Protein AF-S8D446-F1 (afdb_monomer_lite)

Organism: NCBI:txid192259

Sequence (119 aa):
MAKKISVVDFGAIGDGVSDDTEAFNKGWKEACLSPREVVFEIPDGSRVYVVEKALRFSGPCKSQITVEVWGVIRSAHNEDQRLIRFEKVDNLMVKGRGNIISSGGSVFYELDVKLHAPM

Radius of gyration: 13.56 Å; chains: 1; bounding box: 38×26×41 Å

InterPro domains:
  IPR011050 Pectin lyase fold/virulence factor [SSF51126] (2-110)
  IPR012334 Pectin lyase fold [G3DSA:2.160.20.10] (1-113)

Secondary structure (DSSP, 8-state):
--EEEEGGGGT---EEEEE-HHHHHHHHHHHHH-SS-EEEEE--SS-EEEESS-EEEE---SS-EEEEE-SEEEESS---S-SEEEES-SSEEEEES-EEE-TTS-B------------

pLDDT: mean 82.21, std 18.62, range [27.88, 97.94]

Structure (mmCIF, N/CA/C/O backbone):
data_AF-S8D446-F1
#
_entry.id   AF-S8D446-F1
#
loop_
_atom_site.group_PDB
_atom_site.id
_atom_site.type_symbol
_atom_site.label_atom_id
_atom_site.label_alt_id
_atom_site.label_comp_id
_atom_site.label_asym_id
_atom_site.label_entity_id
_atom_site.label_seq_id
_atom_site.pdbx_PDB_ins_code
_atom_site.Cartn_x
_atom_site.Cartn_y
_atom_site.Cartn_z
_atom_site.occupancy
_atom_site.B_iso_or_equiv
_atom_site.auth_seq_id
_atom_site.auth_comp_id
_atom_site.auth_asym_id
_atom_site.auth_atom_id
_atom_site.pdbx_PDB_model_num
ATOM 1 N N . MET A 1 1 ? -19.402 -5.925 7.966 1.00 58.28 1 MET A N 1
ATOM 2 C CA . MET A 1 1 ? -18.481 -6.097 6.823 1.00 58.28 1 MET A CA 1
ATOM 3 C C . MET A 1 1 ? -17.402 -5.035 6.941 1.00 58.28 1 MET A C 1
ATOM 5 O O . MET A 1 1 ? -17.761 -3.886 7.184 1.00 58.28 1 MET A O 1
ATOM 9 N N . ALA A 1 2 ? -16.125 -5.409 6.858 1.00 76.94 2 ALA A N 1
ATOM 10 C CA . ALA A 1 2 ? -15.023 -4.446 6.864 1.00 76.94 2 ALA A CA 1
ATOM 11 C C . ALA A 1 2 ? -15.035 -3.627 5.561 1.00 76.94 2 ALA A C 1
ATOM 13 O O . ALA A 1 2 ? -15.349 -4.171 4.500 1.00 76.94 2 ALA A O 1
ATOM 14 N N . LYS A 1 3 ? -14.722 -2.326 5.634 1.00 89.50 3 LYS A N 1
ATOM 15 C CA . LYS A 1 3 ? -14.547 -1.486 4.432 1.00 89.50 3 LYS A CA 1
ATOM 16 C C . LYS A 1 3 ? -13.309 -1.996 3.686 1.00 89.50 3 LYS A C 1
ATOM 18 O O . LYS A 1 3 ? -12.326 -2.336 4.331 1.00 89.50 3 LYS A O 1
ATOM 23 N N . LYS A 1 4 ? -13.335 -2.061 2.357 1.00 95.38 4 LYS A N 1
ATOM 24 C CA . LYS A 1 4 ? -12.143 -2.355 1.548 1.00 95.38 4 LYS A CA 1
ATOM 25 C C . LYS A 1 4 ? -11.657 -1.058 0.905 1.00 95.38 4 LYS A C 1
ATOM 27 O O . LYS A 1 4 ? -12.475 -0.274 0.433 1.00 95.38 4 LYS A O 1
ATOM 32 N N . ILE A 1 5 ? -10.355 -0.821 0.970 1.00 97.06 5 ILE A N 1
ATOM 33 C CA . ILE A 1 5 ? -9.659 0.341 0.421 1.00 97.06 5 ILE A CA 1
ATOM 34 C C . ILE A 1 5 ? -8.540 -0.215 -0.435 1.00 97.06 5 ILE A C 1
ATOM 36 O O . ILE A 1 5 ? -7.581 -0.769 0.100 1.00 97.06 5 ILE A O 1
ATOM 40 N N . SER A 1 6 ? -8.677 -0.095 -1.748 1.00 97.38 6 SER A N 1
ATOM 41 C CA . SER A 1 6 ? -7.698 -0.627 -2.681 1.00 97.38 6 SER A CA 1
ATOM 42 C C . SER A 1 6 ? -6.767 0.484 -3.145 1.00 97.38 6 SER A C 1
ATOM 44 O O . SER A 1 6 ? -7.213 1.602 -3.384 1.00 97.38 6 SER A O 1
ATOM 46 N N . VAL A 1 7 ? -5.474 0.205 -3.315 1.00 97.69 7 VAL A N 1
ATOM 47 C CA . VAL A 1 7 ? -4.515 1.204 -3.840 1.00 97.69 7 VAL A CA 1
ATOM 48 C C . VAL A 1 7 ? -4.919 1.740 -5.221 1.00 97.69 7 VAL A C 1
ATOM 50 O O . VAL A 1 7 ? -4.592 2.873 -5.571 1.00 97.69 7 VAL A O 1
ATOM 53 N N . VAL A 1 8 ? -5.694 0.964 -5.987 1.00 96.69 8 VAL A N 1
ATOM 54 C CA . VAL A 1 8 ? -6.211 1.364 -7.305 1.00 96.69 8 VAL A CA 1
ATOM 55 C C . VAL A 1 8 ? -7.250 2.483 -7.209 1.00 96.69 8 VAL A C 1
ATOM 57 O O . VAL A 1 8 ? -7.310 3.326 -8.100 1.00 96.69 8 VAL A O 1
ATOM 60 N N . ASP A 1 9 ? -7.992 2.562 -6.097 1.00 96.88 9 ASP A N 1
ATOM 61 C CA . ASP A 1 9 ? -8.952 3.644 -5.831 1.00 96.88 9 ASP A CA 1
ATOM 62 C C . ASP A 1 9 ? -8.238 5.000 -5.666 1.00 96.88 9 ASP A C 1
ATOM 64 O O . ASP A 1 9 ? -8.857 6.059 -5.767 1.00 96.88 9 ASP A O 1
ATOM 68 N N . PHE A 1 10 ? -6.919 4.972 -5.437 1.00 97.69 10 PHE A N 1
ATOM 69 C CA . PHE A 1 10 ? -6.057 6.143 -5.260 1.00 97.69 10 PHE A CA 1
ATOM 70 C C . PHE A 1 10 ? -5.110 6.377 -6.440 1.00 97.69 10 PHE A C 1
ATOM 72 O O . PHE A 1 10 ? -4.199 7.198 -6.330 1.00 97.69 10 PHE A O 1
ATOM 79 N N . GLY A 1 11 ? -5.337 5.690 -7.563 1.00 96.88 11 GLY A N 1
ATOM 80 C CA . GLY A 1 11 ? -4.605 5.901 -8.810 1.00 96.88 11 GLY A CA 1
ATOM 81 C C . GLY A 1 11 ? -3.421 4.966 -9.041 1.00 96.88 11 GLY A C 1
ATOM 82 O O . GLY A 1 11 ? -2.661 5.221 -9.967 1.00 96.88 11 GLY A O 1
ATOM 83 N N . ALA A 1 12 ? -3.259 3.897 -8.250 1.00 97.25 12 ALA A N 1
ATOM 84 C CA . ALA A 1 12 ? -2.227 2.902 -8.532 1.00 97.25 12 ALA A CA 1
ATOM 85 C C . ALA A 1 12 ? -2.524 2.174 -9.853 1.00 97.25 12 ALA A C 1
ATOM 87 O O . ALA A 1 12 ? -3.593 1.572 -10.022 1.00 97.25 12 ALA A O 1
ATOM 88 N N . ILE A 1 13 ? -1.562 2.200 -10.768 1.00 96.50 13 ILE A N 1
ATOM 89 C CA . ILE A 1 13 ? -1.656 1.639 -12.113 1.00 96.50 13 ILE A CA 1
ATOM 90 C C . ILE A 1 13 ? -1.240 0.167 -12.077 1.00 96.50 13 ILE A C 1
ATOM 92 O O . ILE A 1 13 ? -2.017 -0.704 -12.485 1.00 96.50 13 ILE A O 1
ATOM 96 N N . GLY A 1 14 ? -0.063 -0.131 -11.515 1.00 94.94 14 GLY A N 1
ATOM 97 C CA . GLY A 1 14 ? 0.469 -1.492 -11.446 1.00 94.94 14 GLY A CA 1
ATOM 98 C C . GLY A 1 14 ? 0.942 -2.051 -12.795 1.00 94.94 14 GLY A C 1
ATOM 99 O O . GLY A 1 14 ? 0.822 -3.255 -13.033 1.00 94.94 14 GLY A O 1
ATOM 100 N N . ASP A 1 15 ? 1.444 -1.192 -13.683 1.00 95.38 15 ASP A N 1
ATOM 101 C CA . ASP A 1 15 ? 1.966 -1.534 -15.018 1.00 95.38 15 ASP A CA 1
ATOM 102 C C . ASP A 1 15 ? 3.452 -1.955 -15.018 1.00 95.38 15 ASP A C 1
ATOM 104 O O . ASP A 1 15 ? 4.017 -2.269 -16.065 1.00 95.38 15 ASP A O 1
ATOM 108 N N . GLY A 1 16 ? 4.101 -1.966 -13.853 1.00 92.62 16 GLY A N 1
ATOM 109 C CA . GLY A 1 16 ? 5.518 -2.279 -13.699 1.00 92.62 16 GLY A CA 1
ATOM 110 C C . GLY A 1 16 ? 6.468 -1.140 -14.069 1.00 92.62 16 GLY A C 1
ATOM 111 O O . GLY A 1 16 ? 7.683 -1.356 -14.006 1.00 92.62 16 GLY A O 1
ATOM 112 N N . VAL A 1 17 ? 5.955 0.050 -14.402 1.00 91.94 17 VAL A N 1
ATOM 113 C CA . VAL A 1 17 ? 6.733 1.211 -14.870 1.00 91.94 17 VAL A CA 1
ATOM 114 C C . VAL A 1 17 ? 6.399 2.486 -14.093 1.00 91.94 17 VAL A C 1
ATOM 116 O O . VAL A 1 17 ? 7.317 3.180 -13.665 1.00 91.94 17 VAL A O 1
ATOM 119 N N . SER A 1 18 ? 5.117 2.793 -13.920 1.00 94.75 18 SER A N 1
ATOM 120 C CA . SER A 1 18 ? 4.622 4.014 -13.287 1.00 94.75 18 SER A CA 1
ATOM 121 C C . SER A 1 18 ? 4.863 4.013 -11.777 1.00 94.75 18 SER A C 1
ATOM 123 O O . SER A 1 18 ? 4.706 2.981 -11.127 1.00 94.75 18 SER A O 1
ATOM 125 N N . ASP A 1 19 ? 5.216 5.170 -11.207 1.00 95.00 19 ASP A N 1
ATOM 126 C CA . ASP A 1 19 ? 5.371 5.304 -9.756 1.00 95.00 19 ASP A CA 1
ATOM 127 C C . ASP A 1 19 ? 4.006 5.289 -9.048 1.00 95.00 19 ASP A C 1
ATOM 129 O O . ASP A 1 19 ? 3.215 6.228 -9.142 1.00 95.00 19 ASP A O 1
ATOM 133 N N . ASP A 1 20 ? 3.756 4.225 -8.291 1.00 96.75 20 ASP A N 1
ATOM 134 C CA . ASP A 1 20 ? 2.541 4.008 -7.514 1.00 96.75 20 ASP A CA 1
ATOM 135 C C . ASP A 1 20 ? 2.680 4.483 -6.053 1.00 96.75 20 ASP A C 1
ATOM 137 O O . ASP A 1 20 ? 1.722 4.401 -5.276 1.00 96.75 20 ASP A O 1
ATOM 141 N N . THR A 1 21 ? 3.842 5.012 -5.645 1.00 95.25 21 THR A N 1
ATOM 142 C CA . THR A 1 21 ? 4.146 5.384 -4.247 1.00 95.25 21 THR A CA 1
ATOM 143 C C . THR A 1 21 ? 3.076 6.287 -3.625 1.00 95.25 21 THR A C 1
ATOM 145 O O . THR A 1 21 ? 2.669 6.095 -2.474 1.00 95.25 21 THR A O 1
ATOM 148 N N . GLU A 1 22 ? 2.592 7.292 -4.360 1.00 96.62 22 GLU A N 1
ATOM 149 C CA . GLU A 1 22 ? 1.592 8.229 -3.839 1.00 96.62 22 GLU A CA 1
ATOM 150 C C . GLU A 1 22 ? 0.233 7.554 -3.600 1.00 96.62 22 GLU A C 1
ATOM 152 O O . GLU A 1 22 ? -0.427 7.833 -2.594 1.00 96.62 22 GLU A O 1
ATOM 157 N N . ALA A 1 23 ? -0.166 6.626 -4.472 1.00 97.94 23 ALA A N 1
ATOM 158 C CA . ALA A 1 23 ? -1.420 5.895 -4.340 1.00 97.94 23 ALA A CA 1
ATOM 159 C C . ALA A 1 23 ? -1.420 5.000 -3.090 1.00 97.94 23 ALA A C 1
ATOM 161 O O . ALA A 1 23 ? -2.390 4.997 -2.327 1.00 97.94 23 ALA A O 1
ATOM 162 N N . PHE A 1 24 ? -0.298 4.325 -2.809 1.00 97.38 24 PHE A N 1
ATOM 163 C CA . PHE A 1 24 ? -0.121 3.552 -1.576 1.00 97.38 24 PHE A CA 1
ATOM 164 C C . PHE A 1 24 ? -0.232 4.435 -0.327 1.00 97.38 24 PHE A C 1
ATOM 166 O O . PHE A 1 24 ? -0.947 4.086 0.612 1.00 97.38 24 PHE A O 1
ATOM 173 N N . ASN A 1 25 ? 0.422 5.600 -0.317 1.00 96.81 25 ASN A N 1
ATOM 174 C CA . ASN A 1 25 ? 0.374 6.522 0.821 1.00 96.81 25 ASN A CA 1
ATOM 175 C C . ASN A 1 25 ? -1.033 7.088 1.063 1.00 96.81 25 ASN A C 1
ATOM 177 O O . ASN A 1 25 ? -1.484 7.169 2.209 1.00 96.81 25 ASN A O 1
ATOM 181 N N . LYS A 1 26 ? -1.748 7.465 -0.004 1.00 97.94 26 LYS A N 1
ATOM 182 C CA . LYS A 1 26 ? -3.130 7.959 0.090 1.00 97.94 26 LYS A CA 1
ATOM 183 C C . LYS A 1 26 ? -4.077 6.877 0.602 1.00 97.94 26 LYS A C 1
ATOM 185 O O . LYS A 1 26 ? -4.840 7.138 1.534 1.00 97.94 26 LYS A O 1
ATOM 190 N N . GLY A 1 27 ? -3.982 5.667 0.053 1.00 97.81 27 GLY A N 1
ATOM 191 C CA . GLY A 1 27 ? -4.806 4.545 0.487 1.00 97.81 27 GLY A CA 1
ATOM 192 C C . GLY A 1 27 ? -4.530 4.142 1.936 1.00 97.81 27 GLY A C 1
ATOM 193 O O . GLY A 1 27 ? -5.472 3.963 2.708 1.00 97.81 27 GLY A O 1
ATOM 194 N N . TRP A 1 28 ? -3.259 4.106 2.353 1.00 97.50 28 TRP A N 1
ATOM 195 C CA . TRP A 1 28 ? -2.907 3.855 3.752 1.00 97.50 28 TRP A CA 1
ATOM 196 C C . TRP A 1 28 ? -3.494 4.911 4.689 1.00 97.50 28 TRP A C 1
ATOM 198 O O . TRP A 1 28 ? -4.069 4.574 5.723 1.00 97.50 28 TRP A O 1
ATOM 208 N N . LYS A 1 29 ? -3.394 6.195 4.327 1.00 97.31 29 LYS A N 1
ATOM 209 C CA . LYS A 1 29 ? -3.946 7.292 5.131 1.00 97.31 29 LYS A CA 1
ATOM 210 C C . LYS A 1 29 ? -5.458 7.152 5.316 1.00 97.31 29 LYS A C 1
ATOM 212 O O . LYS A 1 29 ? -5.944 7.317 6.433 1.00 97.31 29 LYS A O 1
ATOM 217 N N . GLU A 1 30 ? -6.193 6.826 4.255 1.00 97.38 30 GLU A N 1
ATOM 218 C CA . GLU A 1 30 ? -7.640 6.594 4.333 1.00 97.38 30 GLU A CA 1
ATOM 219 C C . GLU A 1 30 ? -7.969 5.372 5.207 1.00 97.38 30 GLU A C 1
ATOM 221 O O . GLU A 1 30 ? -8.872 5.433 6.043 1.00 97.38 30 GLU A O 1
ATOM 226 N N . ALA A 1 31 ? -7.207 4.280 5.076 1.00 96.62 31 ALA A N 1
ATOM 227 C CA . ALA A 1 31 ? -7.372 3.095 5.917 1.00 96.62 31 ALA A CA 1
ATOM 228 C C . ALA A 1 31 ? -7.123 3.408 7.395 1.00 96.62 31 ALA A C 1
ATOM 230 O O . ALA A 1 31 ? -7.956 3.104 8.247 1.00 96.62 31 ALA A O 1
ATOM 231 N N . CYS A 1 32 ? -6.032 4.104 7.700 1.00 96.19 32 CYS A N 1
ATOM 232 C CA . CYS A 1 32 ? -5.651 4.449 9.064 1.00 96.19 32 CYS A CA 1
ATOM 233 C C . CYS A 1 32 ? -6.638 5.409 9.748 1.00 96.19 32 CYS A C 1
ATOM 235 O O . CYS A 1 32 ? -6.856 5.332 10.961 1.00 96.19 32 CYS A O 1
ATOM 237 N N . LEU A 1 33 ? -7.297 6.276 8.974 1.00 96.06 33 LEU A N 1
ATOM 238 C CA . LEU A 1 33 ? -8.332 7.186 9.466 1.00 96.06 33 LEU A CA 1
ATOM 239 C C . LEU A 1 33 ? -9.729 6.553 9.554 1.00 96.06 33 LEU A C 1
ATOM 241 O O . LEU A 1 33 ? -10.640 7.205 10.082 1.00 96.06 33 LEU A O 1
ATOM 245 N N . SER A 1 34 ? -9.906 5.315 9.078 1.00 95.06 34 SER A N 1
ATOM 246 C CA . SER A 1 34 ? -11.188 4.615 9.113 1.00 95.06 34 SER A CA 1
ATOM 247 C C . SER A 1 34 ? -11.631 4.355 10.559 1.00 95.06 34 SER A C 1
ATOM 249 O O . SER A 1 34 ? -10.901 3.719 11.323 1.00 95.06 34 SER A O 1
ATOM 251 N N . PRO A 1 35 ? -12.843 4.782 10.963 1.00 93.62 35 PRO A N 1
ATOM 252 C CA . PRO A 1 35 ? -13.365 4.539 12.310 1.00 93.62 35 PRO A CA 1
ATOM 253 C C . PRO A 1 35 ? -13.843 3.093 12.518 1.00 93.62 35 PRO A C 1
ATOM 255 O O . PRO A 1 35 ? -14.318 2.749 13.596 1.00 93.62 35 PRO A O 1
ATOM 258 N N . ARG A 1 36 ? -13.797 2.260 11.475 1.00 93.69 36 ARG A N 1
ATOM 259 C CA . ARG A 1 36 ? -14.214 0.856 11.484 1.00 93.69 36 ARG A CA 1
ATOM 260 C C . ARG A 1 36 ? -13.144 0.007 10.828 1.00 93.69 36 ARG A C 1
ATOM 262 O O . ARG A 1 36 ? -12.455 0.500 9.935 1.00 93.69 36 ARG A O 1
ATOM 269 N N . GLU A 1 37 ? -13.111 -1.266 11.210 1.00 94.69 37 GLU A N 1
ATOM 270 C CA . GLU A 1 37 ? -12.210 -2.258 10.630 1.00 94.69 37 GLU A CA 1
ATOM 271 C C . GLU A 1 37 ? -12.186 -2.189 9.104 1.00 94.69 37 GLU A C 1
ATOM 273 O O . GLU A 1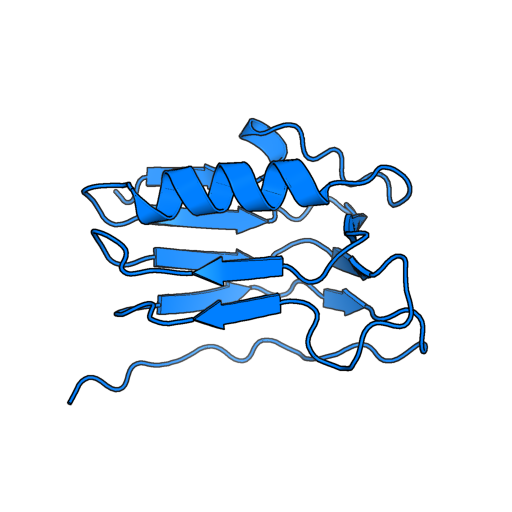 37 ? -13.229 -2.080 8.436 1.00 94.69 37 GLU A O 1
ATOM 278 N N . VAL A 1 38 ? -10.975 -2.250 8.563 1.00 96.06 38 VAL A N 1
ATOM 279 C CA . VAL A 1 38 ? -10.731 -1.993 7.151 1.00 96.06 38 VAL A CA 1
ATOM 280 C C . VAL A 1 38 ? -9.712 -2.964 6.575 1.00 96.06 38 VAL A C 1
ATOM 282 O O . VAL A 1 38 ? -8.760 -3.376 7.239 1.00 96.06 38 VAL A O 1
ATOM 285 N N . VAL A 1 39 ? -9.925 -3.326 5.317 1.00 96.50 39 VAL A N 1
ATOM 286 C CA . VAL A 1 39 ? -8.976 -4.065 4.495 1.00 96.50 39 VAL A CA 1
ATOM 287 C C . VAL A 1 39 ? -8.266 -3.066 3.588 1.00 96.50 39 VAL A C 1
ATOM 289 O O . VAL A 1 39 ? -8.914 -2.446 2.748 1.00 96.50 39 VAL A O 1
ATOM 292 N N . PHE A 1 40 ? -6.956 -2.908 3.760 1.00 96.81 40 PHE A N 1
ATOM 293 C CA . PHE A 1 40 ? -6.087 -2.184 2.838 1.00 96.81 40 PHE A CA 1
ATOM 294 C C . PHE A 1 40 ? -5.544 -3.170 1.801 1.00 96.81 40 PHE A C 1
ATOM 296 O O . PHE A 1 40 ? -4.776 -4.069 2.137 1.00 96.81 40 PHE A O 1
ATOM 303 N N . GLU A 1 41 ? -5.993 -3.052 0.558 1.00 96.44 41 GLU A N 1
ATOM 304 C CA . GLU A 1 41 ? -5.777 -4.051 -0.484 1.00 96.44 41 GLU A CA 1
ATOM 305 C C . GLU A 1 41 ? -4.777 -3.577 -1.542 1.00 96.44 41 GLU A C 1
ATOM 307 O O . GLU A 1 41 ? -4.877 -2.476 -2.088 1.00 96.44 41 GLU A O 1
ATOM 312 N N . ILE A 1 42 ? -3.854 -4.475 -1.879 1.00 95.62 42 ILE A N 1
ATOM 313 C CA . ILE A 1 42 ? -2.949 -4.391 -3.023 1.00 95.62 42 ILE A CA 1
ATOM 314 C C . ILE A 1 42 ? -3.318 -5.552 -3.954 1.00 95.62 42 ILE A C 1
ATOM 316 O O . ILE A 1 42 ? -2.857 -6.678 -3.736 1.00 95.62 42 ILE A O 1
ATOM 320 N N . PRO A 1 43 ? -4.219 -5.335 -4.926 1.00 94.62 43 PRO A N 1
ATOM 321 C CA . PRO A 1 43 ? -4.892 -6.425 -5.617 1.00 94.62 43 PRO A CA 1
ATOM 322 C C . PRO A 1 43 ? -3.963 -7.196 -6.563 1.00 94.62 43 PRO A C 1
ATOM 324 O O . PRO A 1 43 ? -3.009 -6.654 -7.120 1.00 94.62 43 PRO A O 1
ATOM 327 N N . ASP A 1 44 ? -4.275 -8.480 -6.749 1.00 84.88 44 ASP A N 1
ATOM 328 C CA . ASP A 1 44 ? -3.683 -9.331 -7.783 1.00 84.88 44 ASP A CA 1
ATOM 329 C C . ASP A 1 44 ? -4.483 -9.186 -9.075 1.00 84.88 44 ASP A C 1
ATOM 331 O O . ASP A 1 44 ? -5.702 -9.022 -9.080 1.00 84.88 44 ASP A O 1
ATOM 335 N N . GLY A 1 45 ? -3.766 -9.263 -10.179 1.00 76.12 45 GLY A N 1
ATOM 336 C CA . GLY A 1 45 ? -4.280 -9.141 -11.535 1.00 76.12 45 GLY A CA 1
ATOM 337 C C . GLY A 1 45 ? -3.137 -9.152 -12.536 1.00 76.12 45 GLY A C 1
ATOM 338 O O . GLY A 1 45 ? -3.200 -8.429 -13.525 1.00 76.12 45 GLY A O 1
ATOM 339 N N . SER A 1 46 ? -2.050 -9.869 -12.216 1.00 82.88 46 SER A N 1
ATOM 340 C CA . SER A 1 46 ? -0.767 -9.770 -12.929 1.00 82.88 46 SER A CA 1
ATOM 341 C C . SER A 1 46 ? -0.139 -8.366 -12.884 1.00 82.88 46 SER A C 1
ATOM 343 O O . SER A 1 46 ? 0.680 -8.024 -13.734 1.00 82.88 46 SER A O 1
ATOM 345 N N . ARG A 1 47 ? -0.516 -7.554 -11.886 1.00 90.06 47 ARG A N 1
ATOM 346 C CA . ARG A 1 47 ? -0.036 -6.180 -11.696 1.00 90.06 47 ARG A CA 1
ATOM 347 C C . ARG A 1 47 ? 1.283 -6.140 -10.931 1.00 90.06 47 ARG A C 1
ATOM 349 O O . ARG A 1 47 ? 1.461 -6.859 -9.943 1.00 90.06 47 ARG A O 1
ATOM 356 N N . VAL A 1 48 ? 2.171 -5.247 -11.361 1.00 92.94 48 VAL A N 1
ATOM 357 C CA . VAL A 1 48 ? 3.440 -4.939 -10.696 1.00 92.94 48 VAL A CA 1
ATOM 358 C C . VAL A 1 48 ? 3.427 -3.467 -10.315 1.00 92.94 48 VAL A C 1
ATOM 360 O O . VAL A 1 48 ? 3.519 -2.598 -11.173 1.00 92.94 48 VAL A O 1
ATOM 363 N N . TYR A 1 49 ? 3.308 -3.188 -9.026 1.00 94.25 49 TYR A N 1
ATOM 364 C CA . TYR A 1 49 ? 3.298 -1.838 -8.487 1.00 94.25 49 TYR A CA 1
ATOM 365 C C . TYR A 1 49 ? 4.720 -1.368 -8.230 1.00 94.25 49 TYR A C 1
ATOM 367 O O . TYR A 1 49 ? 5.433 -1.989 -7.437 1.00 94.25 49 TYR A O 1
ATOM 375 N N . VAL A 1 50 ? 5.147 -0.298 -8.894 1.00 93.69 50 VAL A N 1
ATOM 376 C CA . VAL A 1 50 ? 6.489 0.252 -8.682 1.00 93.69 50 VAL A CA 1
ATOM 377 C C . VAL A 1 50 ? 6.419 1.314 -7.607 1.00 93.69 50 VAL A C 1
ATOM 379 O O . VAL A 1 50 ? 5.574 2.197 -7.659 1.00 93.69 50 VAL A O 1
ATOM 382 N N . VAL A 1 51 ? 7.318 1.242 -6.633 1.00 91.94 51 VAL A N 1
ATOM 383 C CA . VAL A 1 51 ? 7.480 2.297 -5.635 1.00 91.94 51 VAL A CA 1
ATOM 384 C C . VAL A 1 51 ? 8.904 2.829 -5.688 1.00 91.94 51 VAL A C 1
ATOM 386 O O . VAL A 1 51 ? 9.875 2.071 -5.623 1.00 91.94 51 VAL A O 1
ATOM 389 N N . GLU A 1 52 ? 9.040 4.142 -5.837 1.00 89.12 52 GLU A N 1
ATOM 390 C CA . GLU A 1 52 ? 10.339 4.815 -5.851 1.00 89.12 52 GLU A CA 1
ATOM 391 C C . GLU A 1 52 ? 10.913 5.020 -4.449 1.00 89.12 52 GLU A C 1
ATOM 393 O O . GLU A 1 52 ? 12.117 5.201 -4.297 1.00 89.12 52 GLU A O 1
ATOM 398 N N . LYS A 1 53 ? 10.072 4.989 -3.410 1.00 86.12 53 LYS A N 1
ATOM 399 C CA . LYS A 1 53 ? 10.488 5.226 -2.022 1.00 86.12 53 LYS A CA 1
ATOM 400 C C . LYS A 1 53 ? 9.892 4.196 -1.080 1.00 86.12 53 LYS A C 1
ATOM 402 O O . LYS A 1 53 ? 8.785 3.703 -1.304 1.00 86.12 53 LYS A O 1
ATOM 407 N N . ALA A 1 54 ? 10.579 3.974 0.035 1.00 84.12 54 ALA A N 1
ATOM 408 C CA . ALA A 1 54 ? 10.124 3.056 1.062 1.00 84.12 54 ALA A CA 1
ATOM 409 C C . ALA A 1 54 ? 8.757 3.495 1.597 1.00 84.12 54 ALA A C 1
ATOM 411 O O . ALA A 1 54 ? 8.572 4.631 2.050 1.00 84.12 54 ALA A O 1
ATOM 412 N N . LEU A 1 55 ? 7.805 2.568 1.588 1.00 88.31 55 LEU A N 1
ATOM 413 C CA . LEU A 1 55 ? 6.456 2.778 2.082 1.00 88.31 55 LEU A CA 1
ATOM 414 C C . LEU A 1 55 ? 6.470 2.761 3.610 1.00 88.31 55 LEU A C 1
ATOM 416 O O . LEU A 1 55 ? 6.668 1.720 4.242 1.00 88.31 55 LEU A O 1
ATOM 420 N N . ARG A 1 56 ? 6.271 3.937 4.210 1.00 88.56 56 ARG A N 1
ATOM 421 C CA . ARG A 1 56 ? 6.198 4.118 5.664 1.00 88.56 56 ARG A CA 1
ATOM 422 C C . ARG A 1 56 ? 4.751 4.309 6.087 1.00 88.56 56 ARG A C 1
ATOM 424 O O . ARG A 1 56 ? 4.179 5.390 5.980 1.00 88.56 56 ARG A O 1
ATOM 431 N N . PHE A 1 57 ? 4.176 3.232 6.586 1.00 91.50 57 PHE A N 1
ATOM 432 C CA . PHE A 1 57 ? 2.805 3.140 7.044 1.00 91.50 57 PHE A CA 1
ATOM 433 C C . PHE A 1 57 ? 2.738 3.402 8.546 1.00 91.50 57 PHE A C 1
ATOM 435 O O . PHE A 1 57 ? 2.850 2.501 9.378 1.00 91.50 57 PHE A O 1
ATOM 442 N N . SER A 1 58 ? 2.606 4.681 8.890 1.00 90.81 58 SER A N 1
ATOM 443 C CA . SER A 1 58 ? 2.569 5.146 10.276 1.00 90.81 58 SER A CA 1
ATOM 444 C C . SER A 1 58 ? 1.143 5.210 10.828 1.00 90.81 58 SER A C 1
ATOM 446 O O . SER A 1 58 ? 0.214 5.598 10.115 1.00 90.81 58 SER A O 1
ATOM 448 N N . GLY A 1 59 ? 0.999 4.864 12.107 1.00 90.00 59 GLY A N 1
ATOM 449 C CA . GLY A 1 59 ? -0.178 5.124 12.935 1.00 90.00 59 GLY A CA 1
ATOM 450 C C . GLY A 1 59 ? 0.028 6.293 13.917 1.00 90.00 59 GLY A C 1
ATOM 451 O O . GLY A 1 59 ? 0.928 7.117 13.714 1.00 90.00 59 GLY A O 1
ATOM 452 N N . PRO A 1 60 ? -0.784 6.390 14.989 1.00 94.19 60 PRO A N 1
ATOM 453 C CA . PRO A 1 60 ? -1.813 5.430 15.401 1.00 94.19 60 PRO A CA 1
ATOM 454 C C . PRO A 1 60 ? -3.016 5.423 14.453 1.00 94.19 60 PRO A C 1
ATOM 456 O O . PRO A 1 60 ? -3.444 6.472 13.970 1.00 94.19 60 PRO A O 1
ATOM 459 N N . CYS A 1 61 ? -3.575 4.239 14.209 1.00 92.69 61 CYS A N 1
ATOM 460 C CA . CYS A 1 61 ? -4.773 4.075 13.388 1.00 92.69 61 CYS A CA 1
ATOM 461 C C . CYS A 1 61 ? -6.019 3.930 14.260 1.00 92.69 61 CYS A C 1
ATOM 463 O O . CYS A 1 61 ? -5.957 3.428 15.379 1.00 92.69 61 CYS A O 1
ATOM 465 N N . LYS A 1 62 ? -7.165 4.400 13.759 1.00 94.00 62 LYS A N 1
ATOM 466 C CA . LYS A 1 62 ? -8.406 4.472 14.551 1.00 94.00 62 LYS A CA 1
ATOM 467 C C . LYS A 1 62 ? -9.085 3.120 14.772 1.00 94.00 62 LYS A C 1
ATOM 469 O O . LYS A 1 62 ? -9.991 3.024 15.594 1.00 94.00 62 LYS A O 1
ATOM 474 N N . SER A 1 63 ? -8.710 2.109 14.001 1.00 92.94 63 SER A N 1
ATOM 475 C CA . SER A 1 63 ? -9.300 0.776 14.045 1.00 92.94 63 SER A CA 1
ATOM 476 C C . SER A 1 63 ? -8.317 -0.266 13.510 1.00 92.94 63 SER A C 1
ATOM 478 O O . SER A 1 63 ? -7.252 0.079 12.997 1.00 92.94 63 SER A O 1
ATOM 480 N N . GLN A 1 64 ? -8.685 -1.542 13.636 1.00 92.75 64 GLN A N 1
ATOM 481 C CA . GLN A 1 64 ? -7.923 -2.662 13.091 1.00 92.75 64 GLN A CA 1
ATOM 482 C C . GLN A 1 64 ? -7.799 -2.558 11.564 1.00 92.75 64 GLN A C 1
ATOM 484 O O . GLN A 1 64 ? -8.793 -2.374 10.853 1.00 92.75 64 GLN A O 1
ATOM 489 N N . ILE A 1 65 ? -6.580 -2.758 11.064 1.00 94.12 65 ILE A N 1
ATOM 490 C CA . ILE A 1 65 ? -6.285 -2.789 9.629 1.00 94.12 65 ILE A CA 1
ATOM 491 C C . ILE A 1 65 ? -5.826 -4.189 9.246 1.00 94.12 65 ILE A C 1
ATOM 493 O O . ILE A 1 65 ? -4.908 -4.751 9.841 1.00 94.12 65 ILE A O 1
ATOM 497 N N . THR A 1 66 ? -6.446 -4.740 8.209 1.00 93.75 66 THR A N 1
ATOM 498 C CA . THR A 1 66 ? -5.945 -5.924 7.514 1.00 93.75 66 THR A CA 1
ATOM 499 C C . THR A 1 66 ? -5.310 -5.499 6.201 1.00 93.75 66 THR A C 1
ATOM 501 O O . THR A 1 66 ? -6.004 -5.007 5.322 1.00 93.75 66 THR A O 1
ATOM 504 N N . VAL A 1 67 ? -4.011 -5.701 6.038 1.00 93.25 67 VAL A N 1
ATOM 505 C CA . VAL A 1 67 ? -3.314 -5.507 4.770 1.00 93.25 67 VAL A CA 1
ATOM 506 C C . VAL A 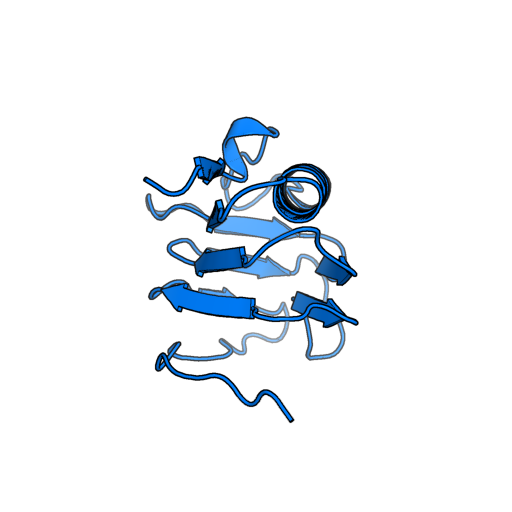1 67 ? -3.390 -6.798 3.968 1.00 93.25 67 VAL A C 1
ATOM 508 O O . VAL A 1 67 ? -2.960 -7.855 4.430 1.00 93.25 67 VAL A O 1
ATOM 511 N N . GLU A 1 68 ? -3.955 -6.707 2.772 1.00 92.69 68 GLU A N 1
ATOM 512 C CA . GLU A 1 68 ? -4.074 -7.795 1.811 1.00 92.69 68 GLU A CA 1
ATOM 513 C C . GLU A 1 68 ? -3.132 -7.549 0.632 1.00 92.69 68 GLU A C 1
ATOM 515 O O . GLU A 1 68 ? -3.398 -6.688 -0.205 1.00 92.69 68 GLU A O 1
ATOM 520 N N . VAL A 1 69 ? -2.029 -8.300 0.568 1.00 90.88 69 VAL A N 1
ATOM 521 C CA . VAL A 1 69 ? -1.041 -8.202 -0.517 1.00 90.88 69 VAL A CA 1
ATOM 522 C C . VAL A 1 69 ? -1.238 -9.353 -1.491 1.00 90.88 69 VAL A C 1
ATOM 524 O O . VAL A 1 69 ? -0.839 -10.488 -1.237 1.00 90.88 69 VAL A O 1
ATOM 527 N N . TRP A 1 70 ? -1.868 -9.064 -2.619 1.00 90.50 70 TRP A N 1
ATOM 528 C CA . TRP A 1 70 ? -2.149 -10.044 -3.659 1.00 90.50 70 TRP A CA 1
ATOM 529 C C . TRP A 1 70 ? -1.257 -9.821 -4.897 1.00 90.50 70 TRP A C 1
ATOM 531 O O . TRP A 1 70 ? -0.794 -10.800 -5.476 1.00 90.50 70 TRP A O 1
ATOM 541 N N . GLY A 1 71 ? -0.961 -8.568 -5.265 1.00 88.81 71 GLY A N 1
ATOM 542 C CA . GLY A 1 71 ? -0.082 -8.213 -6.392 1.00 88.81 71 GLY A CA 1
ATOM 543 C C . GLY A 1 71 ? 1.424 -8.227 -6.080 1.00 88.81 71 GLY A C 1
ATOM 544 O O . GLY A 1 71 ? 1.856 -8.640 -5.002 1.00 88.81 71 GLY A O 1
ATOM 545 N N . VAL A 1 72 ? 2.241 -7.756 -7.030 1.00 90.19 72 VAL A N 1
ATOM 546 C CA . VAL A 1 72 ? 3.699 -7.614 -6.856 1.00 90.19 72 VAL A CA 1
ATOM 547 C C . VAL A 1 72 ? 4.050 -6.166 -6.533 1.00 90.19 72 VAL A C 1
ATOM 549 O O . VAL A 1 72 ? 3.583 -5.264 -7.216 1.00 90.19 72 VAL A O 1
ATOM 552 N N . ILE A 1 73 ? 4.901 -5.933 -5.537 1.00 89.88 73 ILE A N 1
ATOM 553 C CA . ILE A 1 73 ? 5.442 -4.606 -5.217 1.00 89.88 73 ILE A CA 1
ATOM 554 C C . ILE A 1 73 ? 6.930 -4.618 -5.539 1.00 89.88 73 ILE A C 1
ATOM 556 O O . ILE A 1 73 ? 7.676 -5.439 -5.009 1.00 89.88 73 ILE A O 1
ATOM 560 N N . ARG A 1 74 ? 7.371 -3.712 -6.406 1.00 88.31 74 ARG A N 1
ATOM 561 C CA . ARG A 1 74 ? 8.753 -3.616 -6.868 1.00 88.31 74 ARG A CA 1
ATOM 562 C C . ARG A 1 74 ? 9.353 -2.281 -6.457 1.00 88.31 74 ARG A C 1
ATOM 564 O O . ARG A 1 74 ? 8.795 -1.233 -6.758 1.00 88.31 74 ARG A O 1
ATOM 571 N N . SER A 1 75 ? 10.523 -2.306 -5.832 1.00 87.19 75 SER A N 1
ATOM 572 C CA . SER A 1 75 ? 11.286 -1.077 -5.605 1.00 87.19 75 SER A CA 1
ATOM 573 C C . SER A 1 75 ? 11.954 -0.611 -6.903 1.00 87.19 75 SER A C 1
ATOM 575 O O . SER A 1 75 ? 12.569 -1.417 -7.609 1.00 87.19 75 SER A O 1
ATOM 577 N N . ALA A 1 76 ? 11.852 0.681 -7.224 1.00 83.38 76 ALA A N 1
ATOM 578 C CA . ALA A 1 76 ? 12.591 1.280 -8.339 1.00 83.38 76 ALA A CA 1
ATOM 579 C C . ALA A 1 76 ? 14.088 1.446 -8.025 1.00 83.38 76 ALA A C 1
ATOM 581 O O . ALA A 1 76 ? 14.917 1.498 -8.936 1.00 83.38 76 ALA A O 1
ATOM 582 N N . HIS A 1 77 ? 14.449 1.505 -6.743 1.00 78.56 77 HIS A N 1
ATOM 583 C CA . HIS A 1 77 ? 15.814 1.737 -6.288 1.00 78.56 77 HIS A CA 1
ATOM 584 C C . HIS A 1 77 ? 16.347 0.557 -5.471 1.00 78.56 77 HIS A C 1
ATOM 586 O O . HIS A 1 77 ? 15.607 -0.306 -5.000 1.00 78.56 77 HIS A O 1
ATOM 592 N N . ASN A 1 78 ? 17.669 0.508 -5.307 1.00 62.69 78 ASN A N 1
ATOM 593 C CA . ASN A 1 78 ? 18.304 -0.374 -4.330 1.00 62.69 78 ASN A CA 1
ATOM 594 C C . ASN A 1 78 ? 18.109 0.221 -2.934 1.00 62.69 78 ASN A C 1
ATOM 596 O O . ASN A 1 78 ? 19.050 0.715 -2.321 1.00 62.69 78 ASN A O 1
ATOM 600 N N . GLU A 1 79 ? 16.863 0.251 -2.466 1.00 58.03 79 GLU A N 1
ATOM 601 C CA . GLU A 1 79 ? 16.578 0.672 -1.104 1.00 58.03 79 GLU A CA 1
ATOM 602 C C . GLU A 1 79 ? 16.979 -0.418 -0.108 1.00 58.03 79 GLU A C 1
ATOM 604 O O . GLU A 1 79 ? 16.777 -1.614 -0.340 1.00 58.03 79 GLU A O 1
ATOM 609 N N . ASP A 1 80 ? 17.551 0.019 1.014 1.00 54.38 80 ASP A N 1
ATOM 610 C CA . ASP A 1 80 ? 17.961 -0.813 2.141 1.00 54.38 80 ASP A CA 1
ATOM 611 C C . ASP A 1 80 ? 16.807 -1.702 2.622 1.00 54.38 80 ASP A C 1
ATOM 613 O O . ASP A 1 80 ? 15.926 -1.229 3.333 1.00 54.38 80 ASP A O 1
ATOM 617 N N . GLN A 1 81 ? 16.838 -2.981 2.227 1.00 57.31 81 GLN A N 1
ATOM 618 C CA . GLN A 1 81 ? 16.247 -4.207 2.807 1.00 57.31 81 GLN A CA 1
ATOM 619 C C . GLN A 1 81 ? 14.793 -4.197 3.355 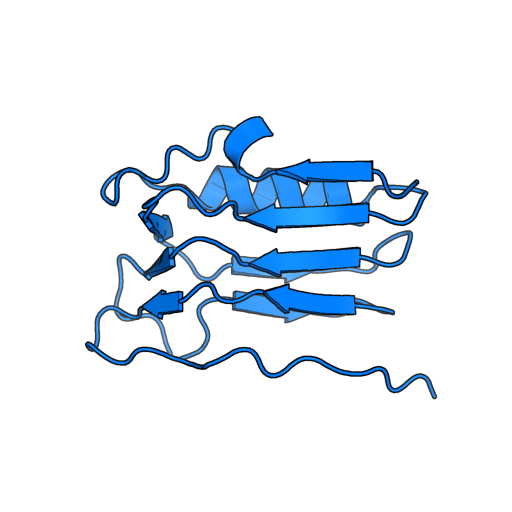1.00 57.31 81 GLN A C 1
ATOM 621 O O . GLN A 1 81 ? 14.294 -5.245 3.757 1.00 57.31 81 GLN A O 1
ATOM 626 N N . ARG A 1 82 ? 14.076 -3.069 3.399 1.00 70.56 82 ARG A N 1
ATOM 627 C CA . ARG A 1 82 ? 12.790 -2.876 4.091 1.00 70.56 82 ARG A CA 1
ATOM 628 C C . ARG A 1 82 ? 11.895 -1.917 3.307 1.00 70.56 82 ARG A C 1
ATOM 630 O O . ARG A 1 82 ? 11.660 -0.787 3.731 1.00 70.56 82 ARG A O 1
ATOM 637 N N . LEU A 1 83 ? 11.386 -2.400 2.174 1.00 78.81 83 LEU A N 1
ATOM 638 C CA . LEU A 1 83 ? 10.534 -1.630 1.262 1.00 78.81 83 LEU A CA 1
ATOM 639 C C . LEU A 1 83 ? 9.230 -1.144 1.908 1.00 78.81 83 LEU A C 1
ATOM 641 O O . LEU A 1 83 ? 8.745 -0.069 1.577 1.00 78.81 83 LEU A O 1
ATOM 645 N N . ILE A 1 84 ? 8.666 -1.931 2.827 1.00 84.56 84 ILE A N 1
ATOM 646 C CA . ILE A 1 84 ? 7.437 -1.600 3.551 1.00 84.56 84 ILE A CA 1
ATOM 647 C C . ILE A 1 84 ? 7.728 -1.652 5.041 1.00 84.56 84 ILE A C 1
ATOM 649 O O . ILE A 1 84 ? 8.291 -2.625 5.548 1.00 84.56 84 ILE A O 1
ATOM 653 N N . ARG A 1 85 ? 7.328 -0.603 5.752 1.00 85.25 85 ARG A N 1
ATOM 654 C CA . ARG A 1 85 ? 7.475 -0.502 7.197 1.00 85.25 85 ARG A CA 1
ATOM 655 C C . ARG A 1 85 ? 6.180 -0.016 7.818 1.00 85.25 85 ARG A C 1
ATOM 657 O O . ARG A 1 85 ? 5.657 1.019 7.419 1.00 85.25 85 ARG A O 1
A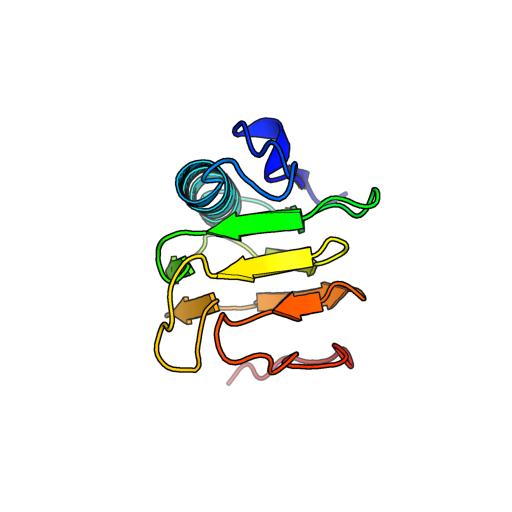TOM 664 N N . PHE A 1 86 ? 5.727 -0.729 8.840 1.00 87.44 86 PHE A N 1
ATOM 665 C CA . PHE A 1 86 ? 4.630 -0.302 9.697 1.00 87.44 86 PHE A CA 1
ATOM 666 C C . PHE A 1 86 ? 5.198 0.263 10.997 1.00 87.44 86 PHE A C 1
ATOM 668 O O . PHE A 1 86 ? 6.062 -0.358 11.615 1.00 87.44 86 PHE A O 1
ATOM 675 N N . GLU A 1 87 ? 4.742 1.443 11.407 1.00 86.69 87 GLU A N 1
ATOM 676 C CA . GLU A 1 87 ? 5.244 2.124 12.604 1.00 86.69 87 GLU A CA 1
ATOM 677 C C . GLU A 1 87 ? 4.087 2.589 13.483 1.00 86.69 87 GLU A C 1
ATOM 679 O O . GLU A 1 87 ? 3.219 3.324 13.017 1.00 86.69 87 GLU A O 1
ATOM 684 N N . LYS A 1 88 ? 4.099 2.219 14.771 1.00 88.12 88 LYS A N 1
ATOM 685 C CA . LYS A 1 88 ? 3.076 2.635 15.753 1.00 88.12 88 LYS A CA 1
ATOM 686 C C . LYS A 1 88 ? 1.644 2.307 15.295 1.00 88.12 88 LYS A C 1
ATOM 688 O O . LYS A 1 88 ? 0.746 3.138 15.410 1.00 88.12 88 LYS A O 1
ATOM 693 N N . VAL A 1 89 ? 1.458 1.121 14.716 1.00 84.25 89 VAL A N 1
ATOM 694 C CA . VAL A 1 89 ? 0.154 0.615 14.277 1.00 84.25 89 VAL A CA 1
ATOM 695 C C . VAL A 1 89 ? -0.249 -0.526 15.196 1.00 84.25 89 VAL A C 1
ATOM 697 O O . VAL A 1 89 ? 0.387 -1.578 15.189 1.00 84.25 89 VAL A O 1
ATOM 700 N N . ASP A 1 90 ? -1.315 -0.315 15.956 1.00 82.88 90 ASP A N 1
ATOM 701 C CA . ASP A 1 90 ? -1.899 -1.347 16.805 1.00 82.88 90 ASP A CA 1
ATOM 702 C C . ASP A 1 90 ? -2.877 -2.205 15.991 1.00 82.88 90 ASP A C 1
ATOM 704 O O . ASP A 1 90 ? -3.519 -1.715 15.060 1.00 82.88 90 ASP A O 1
ATOM 708 N N . ASN A 1 91 ? -3.010 -3.487 16.346 1.00 84.50 91 ASN A N 1
ATOM 709 C CA . ASN A 1 91 ? -3.954 -4.422 15.715 1.00 84.50 91 ASN A CA 1
ATOM 710 C C . ASN A 1 91 ? -3.829 -4.474 14.178 1.00 84.50 91 ASN A C 1
ATOM 712 O O . ASN A 1 91 ? -4.812 -4.364 13.446 1.00 84.50 91 ASN A O 1
ATOM 716 N N . LEU A 1 92 ? -2.603 -4.640 13.678 1.00 87.00 92 LEU A N 1
ATOM 717 C CA . LEU A 1 92 ? -2.323 -4.847 12.259 1.00 87.00 92 LEU A CA 1
ATOM 718 C C . LEU A 1 92 ? -2.300 -6.344 11.925 1.00 87.00 92 LEU A C 1
ATOM 720 O O . LEU A 1 92 ? -1.594 -7.121 12.566 1.00 87.00 92 LEU A O 1
ATOM 724 N N . MET A 1 93 ? -3.016 -6.745 10.876 1.00 87.31 93 MET A N 1
ATOM 725 C CA . MET A 1 93 ? -2.895 -8.073 10.269 1.00 87.31 93 MET A CA 1
ATOM 726 C C . MET A 1 93 ? -2.381 -7.927 8.842 1.00 87.31 93 MET A C 1
ATOM 728 O O . MET A 1 93 ? -2.928 -7.138 8.084 1.00 87.31 93 MET A O 1
ATOM 732 N N . VAL A 1 94 ? -1.376 -8.706 8.450 1.00 88.06 94 VAL A N 1
ATOM 733 C CA . VAL A 1 94 ? -0.907 -8.777 7.059 1.00 88.06 94 VAL A CA 1
ATOM 734 C C . VAL A 1 94 ? -1.161 -10.186 6.543 1.00 88.06 94 VAL A C 1
ATOM 736 O O . VAL A 1 94 ? -0.871 -11.162 7.235 1.00 88.06 94 VAL A O 1
ATOM 739 N N . LYS A 1 95 ? -1.746 -10.301 5.353 1.00 85.81 95 LYS A N 1
ATOM 740 C CA . LYS A 1 95 ? -1.985 -11.579 4.680 1.00 85.81 95 LYS A CA 1
ATOM 741 C C . LYS A 1 95 ? -1.937 -11.413 3.166 1.00 85.81 95 LYS A C 1
ATOM 743 O O . LYS A 1 95 ? -2.055 -10.303 2.654 1.00 85.81 95 LYS A O 1
ATOM 748 N N . GLY A 1 96 ? -1.826 -12.527 2.455 1.00 81.94 96 GLY A N 1
ATOM 749 C CA . GLY A 1 96 ? -1.872 -12.563 0.999 1.00 81.94 96 GLY A CA 1
ATOM 750 C C . GLY A 1 96 ? -0.818 -13.502 0.426 1.00 81.94 96 GLY A C 1
ATOM 751 O O . GLY A 1 96 ? -0.166 -14.223 1.172 1.00 81.94 96 GLY A O 1
ATOM 752 N N . ARG A 1 97 ? -0.684 -13.506 -0.899 1.00 80.06 97 ARG A N 1
ATOM 753 C CA . ARG A 1 97 ? 0.287 -14.335 -1.644 1.00 80.06 97 ARG A CA 1
ATOM 754 C C . ARG A 1 97 ? 1.168 -13.517 -2.597 1.00 80.06 97 ARG A C 1
ATOM 756 O O . ARG A 1 97 ? 1.837 -14.079 -3.458 1.00 80.06 97 ARG A O 1
ATOM 763 N N . GLY A 1 98 ? 1.067 -12.193 -2.513 1.00 72.38 98 GLY A N 1
ATOM 764 C CA . GLY A 1 98 ? 1.813 -11.264 -3.347 1.00 72.38 98 GLY A CA 1
ATOM 765 C C . GLY A 1 98 ? 3.309 -11.295 -3.049 1.00 72.38 98 GLY A C 1
ATOM 766 O O . GLY A 1 98 ? 3.739 -11.804 -2.017 1.00 72.38 98 GLY A O 1
ATOM 767 N N . ASN A 1 99 ? 4.097 -10.730 -3.961 1.00 76.62 99 ASN A N 1
ATOM 768 C CA . ASN A 1 99 ? 5.558 -10.753 -3.885 1.00 76.62 99 ASN A CA 1
ATOM 769 C C . ASN A 1 99 ? 6.113 -9.344 -3.692 1.00 76.62 99 ASN A C 1
ATOM 771 O O . ASN A 1 99 ? 5.613 -8.388 -4.286 1.00 76.62 99 ASN A O 1
ATOM 775 N N . ILE A 1 100 ? 7.193 -9.219 -2.925 1.00 75.69 100 ILE A N 1
ATOM 776 C CA . ILE A 1 100 ? 7.955 -7.975 -2.805 1.00 75.69 100 ILE A CA 1
ATOM 777 C C . ILE A 1 100 ? 9.329 -8.183 -3.448 1.00 75.69 100 ILE A C 1
ATOM 779 O O . ILE A 1 100 ? 10.082 -9.067 -3.039 1.00 75.69 100 ILE A O 1
ATOM 783 N N . ILE A 1 101 ? 9.652 -7.368 -4.453 1.00 71.62 101 ILE A N 1
ATOM 784 C CA . ILE A 1 101 ? 10.888 -7.443 -5.240 1.00 71.62 101 ILE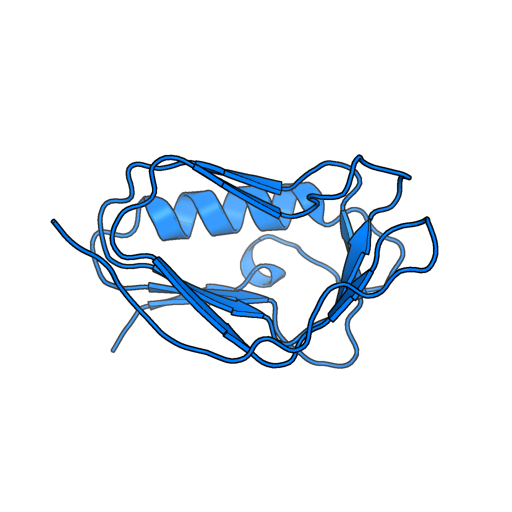 A CA 1
ATOM 785 C C . ILE A 1 101 ? 11.729 -6.190 -4.979 1.00 71.62 101 ILE A C 1
ATOM 787 O O . ILE A 1 101 ? 11.295 -5.071 -5.261 1.00 71.62 101 ILE A O 1
ATOM 791 N N . SER A 1 102 ? 12.955 -6.363 -4.484 1.00 66.38 102 SER A N 1
ATOM 792 C CA . SER A 1 102 ? 13.946 -5.282 -4.432 1.00 66.38 102 SER A CA 1
ATOM 793 C C . SER A 1 102 ? 14.875 -5.323 -5.653 1.00 66.38 102 SER A C 1
ATOM 795 O O . SER A 1 102 ? 15.104 -6.378 -6.246 1.00 66.38 102 SER A O 1
ATOM 797 N N . SER A 1 103 ? 15.424 -4.165 -6.037 1.00 57.59 103 SER A N 1
ATOM 798 C CA . SER A 1 103 ? 16.302 -3.990 -7.212 1.00 57.59 103 SER A CA 1
ATOM 799 C C . SER A 1 103 ? 17.587 -4.856 -7.179 1.00 57.59 103 SER A C 1
ATOM 801 O O . SER A 1 103 ? 18.212 -5.089 -8.211 1.00 57.59 103 SER A O 1
ATOM 803 N N . GLY A 1 104 ? 17.920 -5.456 -6.028 1.00 54.00 104 GLY A N 1
ATOM 804 C CA . GLY A 1 104 ? 19.021 -6.413 -5.867 1.00 54.00 104 GLY A CA 1
ATOM 805 C C . GLY A 1 104 ? 18.715 -7.860 -6.284 1.00 54.00 104 GLY A C 1
ATOM 806 O O . GLY A 1 104 ? 19.561 -8.726 -6.083 1.00 54.00 104 GLY A O 1
ATOM 807 N N . GLY A 1 105 ? 17.526 -8.146 -6.829 1.00 46.97 105 GLY A N 1
ATOM 808 C CA . GLY A 1 105 ? 17.152 -9.485 -7.311 1.00 46.97 105 GLY A CA 1
ATOM 809 C C . GLY A 1 105 ? 16.670 -10.454 -6.226 1.00 46.97 105 GLY A C 1
ATOM 810 O O . GLY A 1 105 ? 16.420 -11.622 -6.517 1.00 46.97 105 GLY A O 1
ATOM 811 N N . SER A 1 106 ? 16.499 -9.979 -4.991 1.00 41.84 106 SER A N 1
ATOM 812 C CA . SER A 1 106 ? 15.992 -10.788 -3.883 1.00 41.84 106 SER A CA 1
ATOM 813 C C . SER A 1 106 ? 14.485 -10.584 -3.720 1.00 41.84 106 SER A C 1
ATOM 815 O O . SER A 1 106 ? 14.020 -9.481 -3.426 1.00 41.84 106 SER A O 1
ATOM 817 N N . VAL A 1 107 ? 13.723 -11.663 -3.909 1.00 45.91 107 VAL A N 1
ATOM 818 C CA . VAL A 1 107 ? 12.310 -11.744 -3.518 1.00 45.91 107 VAL A CA 1
ATOM 819 C C . VAL A 1 107 ? 12.263 -11.965 -2.014 1.00 45.91 107 VAL A C 1
ATOM 821 O O . VAL A 1 107 ? 12.859 -12.913 -1.504 1.00 45.91 107 VAL A O 1
ATOM 824 N N . PHE A 1 108 ? 11.562 -11.094 -1.300 1.00 50.03 108 PHE A N 1
ATOM 825 C CA . PHE A 1 108 ? 11.386 -11.230 0.136 1.00 50.03 108 PHE A CA 1
ATOM 826 C C . PHE A 1 108 ? 9.955 -11.725 0.433 1.00 50.03 108 PHE A C 1
ATOM 828 O O . PHE A 1 108 ? 8.999 -10.953 0.380 1.00 50.03 108 PHE A O 1
ATOM 835 N N . TYR A 1 109 ? 9.893 -13.023 0.773 1.00 47.00 109 TYR A N 1
ATOM 836 C CA . TYR A 1 109 ? 8.860 -13.803 1.492 1.00 47.00 109 TYR A CA 1
ATOM 837 C C . TYR A 1 109 ? 7.634 -14.373 0.744 1.00 47.00 109 TYR A C 1
ATOM 839 O O . TYR A 1 109 ? 6.929 -13.671 0.025 1.00 47.00 109 TYR A O 1
ATOM 847 N N . GLU A 1 110 ? 7.334 -15.643 1.068 1.00 36.41 110 GLU A N 1
ATOM 848 C CA . GLU A 1 110 ? 5.982 -16.199 1.234 1.00 36.41 110 GLU A CA 1
ATOM 849 C C . GLU A 1 110 ? 5.372 -15.618 2.526 1.00 36.41 110 GLU A C 1
ATOM 851 O O . GLU A 1 110 ? 5.968 -15.706 3.602 1.00 36.41 110 GLU A O 1
ATOM 856 N N . LEU A 1 111 ? 4.196 -14.995 2.434 1.00 41.56 111 LEU A N 1
ATOM 857 C CA . LEU A 1 111 ? 3.441 -14.501 3.590 1.00 41.56 111 LEU A CA 1
ATOM 858 C C . LEU A 1 111 ? 2.716 -15.670 4.272 1.00 41.56 111 LEU A C 1
ATOM 860 O O . LEU A 1 111 ? 1.527 -15.889 4.040 1.00 41.56 111 LEU A O 1
ATOM 864 N N . ASP A 1 112 ? 3.410 -16.403 5.142 1.00 39.31 112 ASP A N 1
ATOM 865 C CA . ASP A 1 112 ? 2.721 -17.250 6.115 1.00 39.31 112 ASP A CA 1
ATOM 866 C C . ASP A 1 112 ? 2.068 -16.363 7.189 1.00 39.31 112 ASP A C 1
ATOM 868 O O . ASP A 1 112 ? 2.700 -15.551 7.869 1.00 39.31 112 ASP A O 1
ATOM 872 N N . VAL A 1 113 ? 0.743 -16.463 7.262 1.00 51.66 113 VAL A N 1
ATOM 873 C CA . VAL A 1 113 ? -0.158 -15.593 8.027 1.00 51.66 113 VAL A CA 1
ATOM 874 C C . VAL A 1 113 ? -0.220 -16.029 9.498 1.00 51.66 113 VAL A C 1
ATOM 876 O O . VAL A 1 113 ? -0.305 -17.228 9.753 1.00 51.66 113 VAL A O 1
ATOM 879 N N . LYS A 1 114 ? -0.375 -15.038 10.408 1.00 44.66 114 LYS A N 1
ATOM 880 C CA . LYS A 1 114 ? -0.802 -15.061 11.846 1.00 44.66 114 LYS A CA 1
ATOM 881 C C . LYS A 1 114 ? 0.343 -14.764 12.839 1.00 44.66 114 LYS A C 1
ATOM 883 O O . LYS A 1 114 ? 1.411 -15.326 12.704 1.00 44.66 114 LYS A O 1
ATOM 888 N N . LEU A 1 115 ? 0.218 -13.957 13.902 1.00 42.34 115 LEU A N 1
ATOM 889 C CA . LEU A 1 115 ? -0.903 -13.303 14.597 1.00 42.34 115 LEU A CA 1
ATOM 890 C C . LEU A 1 115 ? -0.348 -12.255 15.600 1.00 42.34 115 LEU A C 1
ATOM 892 O O . LEU A 1 115 ? 0.833 -12.263 15.926 1.00 42.34 115 LEU A O 1
ATOM 896 N N . HIS A 1 116 ? -1.263 -11.413 16.092 1.00 39.09 116 HIS A N 1
ATOM 897 C CA . HIS A 1 116 ? -1.269 -10.625 17.338 1.00 39.09 116 HIS A CA 1
ATOM 898 C C . HIS A 1 116 ? -0.175 -10.893 18.399 1.00 39.09 116 HIS A C 1
ATOM 900 O O . HIS A 1 116 ? 0.024 -12.030 18.818 1.00 39.09 116 HIS A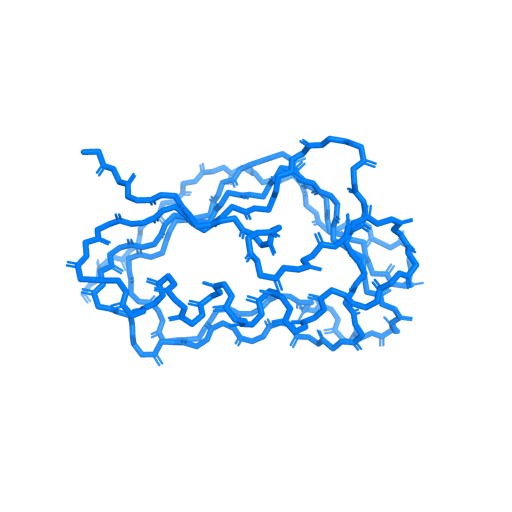 O 1
ATOM 906 N N . ALA A 1 117 ? 0.317 -9.813 19.015 1.00 27.88 117 ALA A N 1
ATOM 907 C CA . ALA A 1 117 ? 0.549 -9.786 20.460 1.00 27.88 117 ALA A CA 1
ATOM 908 C C . ALA A 1 117 ? 0.102 -8.425 21.027 1.00 27.88 117 ALA A C 1
ATOM 910 O O . ALA A 1 117 ? 0.842 -7.448 20.913 1.00 27.88 117 ALA A O 1
ATOM 911 N N . PRO A 1 118 ? -1.109 -8.333 21.604 1.00 35.16 118 PRO A N 1
ATOM 912 C CA . PRO A 1 118 ? -1.395 -7.323 22.602 1.00 35.16 118 PRO A CA 1
ATOM 913 C C . PRO A 1 118 ? -0.668 -7.726 23.890 1.00 35.16 118 PRO A C 1
ATOM 915 O O . PRO A 1 118 ? -0.732 -8.887 24.306 1.00 35.16 118 PRO A O 1
ATOM 918 N N . MET A 1 119 ? 0.009 -6.769 24.516 1.00 30.69 119 MET A N 1
ATOM 919 C CA . MET A 1 119 ? 0.158 -6.727 25.971 1.00 30.69 119 MET A CA 1
ATOM 920 C C . MET A 1 119 ? -0.266 -5.339 26.420 1.00 30.69 119 MET A C 1
ATOM 922 O O . MET A 1 119 ? 0.269 -4.371 25.835 1.00 30.69 119 MET A O 1
#

Foldseek 3Di:
DAAEQELVVQPFDQAQPDASQRSLVVSLVVCQADLEEYEYEHADDQGEHEHQAAAEREDCGNYAYEYEAAEEYEYPAQDPPHSYDYYNYPNYWYDYQYWYYYPVGDIDDDPPGDDDDDD